Protein AF-A0A485AV17-F1 (afdb_monomer_lite)

Organism: Kluyvera cryocrescens (NCBI:txid580)

Foldseek 3Di:
DEPLLLVLVVVCQVDPFAFQVNVCVVSVDDPVVVVVSLVVLQVQADPQFRWDDDPRTIHGPDHPVSSVVSVVPDDPVNYDDDPVNVVVVVVVVCVVVPD

pLDDT: mean 91.2, std 8.12, range [52.81, 97.5]

Structure (mmCIF, N/CA/C/O backbone):
data_AF-A0A485AV17-F1
#
_entry.id   AF-A0A485AV17-F1
#
loop_
_atom_site.group_PDB
_atom_site.id
_atom_site.type_symbol
_atom_site.label_atom_id
_atom_site.label_alt_id
_atom_site.label_comp_id
_atom_site.label_asym_id
_atom_site.label_entity_id
_atom_site.label_seq_id
_atom_site.pdbx_PDB_ins_code
_atom_site.Cartn_x
_atom_site.Cartn_y
_atom_site.Cartn_z
_atom_site.occupancy
_atom_site.B_iso_or_equiv
_atom_site.auth_seq_id
_atom_site.auth_comp_id
_atom_site.auth_asym_id
_atom_site.auth_atom_id
_atom_site.pdbx_PDB_model_num
ATOM 1 N N . MET A 1 1 ? 5.469 0.303 9.870 1.00 86.00 1 MET A N 1
ATOM 2 C CA . MET A 1 1 ? 4.465 0.675 8.856 1.00 86.00 1 MET A CA 1
ATOM 3 C C . MET A 1 1 ? 3.528 1.734 9.424 1.00 86.00 1 MET A C 1
ATOM 5 O O . MET A 1 1 ? 3.350 1.759 10.634 1.00 86.00 1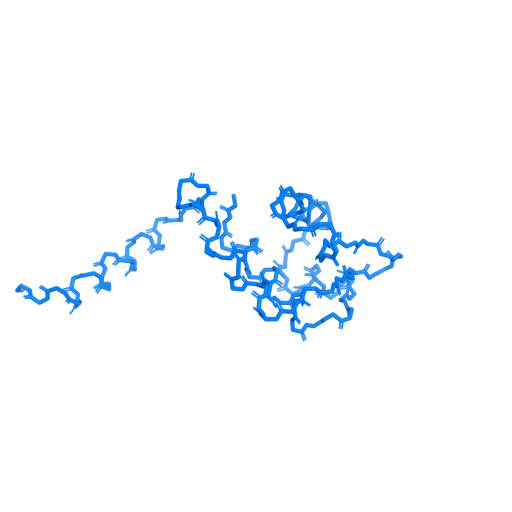 MET A O 1
ATOM 9 N N . ASN A 1 2 ? 2.964 2.616 8.608 1.00 89.00 2 ASN A N 1
ATOM 10 C CA . ASN A 1 2 ? 2.048 3.689 9.008 1.00 89.00 2 ASN A CA 1
ATOM 11 C C . ASN A 1 2 ? 0.944 3.899 7.949 1.00 89.00 2 ASN A C 1
ATOM 13 O O . ASN A 1 2 ? 0.863 3.164 6.961 1.00 89.00 2 ASN A O 1
ATOM 17 N N . HIS A 1 3 ? 0.111 4.925 8.141 1.00 89.62 3 HIS A N 1
ATOM 18 C CA . HIS A 1 3 ? -0.975 5.277 7.221 1.00 89.62 3 HIS A CA 1
ATOM 19 C C . HIS A 1 3 ? -0.512 5.458 5.769 1.00 89.62 3 HIS A C 1
ATOM 21 O O . HIS A 1 3 ? -1.184 5.036 4.823 1.00 89.62 3 HIS A O 1
ATOM 27 N N . PHE A 1 4 ? 0.646 6.093 5.574 1.00 93.69 4 PHE A N 1
ATOM 28 C CA . PHE A 1 4 ? 1.183 6.333 4.243 1.00 93.69 4 PHE A CA 1
ATOM 29 C C . PHE A 1 4 ? 1.487 5.014 3.526 1.00 93.69 4 PHE A C 1
ATOM 31 O O . PHE A 1 4 ? 1.094 4.856 2.377 1.00 93.69 4 PHE A O 1
ATOM 38 N N . ASP A 1 5 ? 2.093 4.041 4.201 1.00 93.88 5 ASP A N 1
ATOM 39 C CA . ASP A 1 5 ? 2.424 2.758 3.575 1.00 93.88 5 ASP A CA 1
ATOM 40 C C . ASP A 1 5 ? 1.158 2.001 3.120 1.00 93.88 5 ASP A C 1
ATOM 42 O O . ASP A 1 5 ? 1.107 1.477 2.006 1.00 93.88 5 ASP A O 1
ATOM 46 N N . LEU A 1 6 ? 0.101 2.005 3.946 1.00 92.81 6 LEU A N 1
ATOM 47 C CA . LEU A 1 6 ? -1.180 1.363 3.617 1.00 92.81 6 LEU A CA 1
ATOM 48 C C . LEU A 1 6 ? -1.917 2.066 2.475 1.00 92.81 6 LEU A C 1
ATOM 50 O O . LEU A 1 6 ? -2.457 1.407 1.583 1.00 92.81 6 LEU A O 1
ATOM 54 N N . SER A 1 7 ? -1.953 3.399 2.505 1.00 94.62 7 SER A N 1
ATOM 55 C CA . SER A 1 7 ? -2.581 4.202 1.450 1.00 94.62 7 SER A CA 1
ATOM 56 C C . SER A 1 7 ? -1.820 4.097 0.129 1.00 94.62 7 SER A C 1
ATOM 58 O O . SER A 1 7 ? -2.447 4.035 -0.927 1.00 94.62 7 SER A O 1
ATOM 60 N N . PHE A 1 8 ? -0.490 4.002 0.177 1.00 96.88 8 PHE A N 1
ATOM 61 C CA . PHE A 1 8 ? 0.353 3.784 -0.991 1.00 96.88 8 PHE A CA 1
ATOM 62 C C . PHE A 1 8 ? 0.093 2.419 -1.633 1.00 96.88 8 PHE A C 1
ATOM 64 O O . PHE A 1 8 ? -0.145 2.352 -2.839 1.00 96.88 8 PHE A O 1
ATOM 71 N N . LEU A 1 9 ? 0.063 1.344 -0.836 1.00 96.00 9 LEU A N 1
ATOM 72 C CA . LEU A 1 9 ? -0.211 -0.003 -1.341 1.00 96.00 9 LEU A CA 1
ATOM 73 C C . LEU A 1 9 ? -1.610 -0.109 -1.962 1.00 96.00 9 LEU A C 1
ATOM 75 O O . LEU A 1 9 ? -1.754 -0.644 -3.059 1.00 96.00 9 LEU A O 1
ATOM 79 N N . LYS A 1 10 ? -2.627 0.455 -1.295 1.00 96.19 10 LYS A N 1
ATOM 80 C CA . LYS A 1 10 ? -3.996 0.513 -1.824 1.00 96.19 10 LYS A CA 1
ATOM 81 C C . LYS A 1 10 ? -4.055 1.269 -3.149 1.00 96.19 10 LYS A C 1
ATOM 83 O O . LYS A 1 10 ? -4.657 0.812 -4.111 1.00 96.19 10 LYS A O 1
ATOM 88 N N . TYR A 1 11 ? -3.395 2.420 -3.220 1.00 96.75 11 TYR A N 1
ATOM 89 C CA . TYR A 1 11 ? -3.394 3.219 -4.437 1.00 96.75 11 TYR A CA 1
ATOM 90 C C . TYR A 1 11 ? -2.723 2.495 -5.607 1.00 96.75 11 TYR A C 1
ATOM 92 O O . TYR A 1 11 ? -3.225 2.562 -6.727 1.00 96.75 11 TYR A O 1
ATOM 100 N N . LEU A 1 12 ? -1.620 1.781 -5.353 1.00 95.81 12 LEU A N 1
ATOM 101 C CA . LEU A 1 12 ? -0.970 0.934 -6.353 1.00 95.81 12 LEU A CA 1
ATOM 102 C C . LEU A 1 12 ? -1.881 -0.201 -6.821 1.00 95.81 12 LEU A C 1
ATOM 104 O O . LEU A 1 12 ? -1.941 -0.449 -8.020 1.00 95.81 12 LEU A O 1
ATOM 108 N N . GLN A 1 13 ? -2.618 -0.841 -5.911 1.00 95.81 13 GLN A N 1
ATOM 109 C CA . GLN A 1 13 ? -3.602 -1.870 -6.259 1.00 95.81 13 GLN A CA 1
ATOM 110 C C . GLN A 1 13 ? -4.663 -1.350 -7.246 1.00 95.81 13 GLN A C 1
ATOM 112 O O . GLN A 1 13 ? -5.083 -2.090 -8.133 1.00 95.81 13 GLN A O 1
ATOM 117 N N . ASP A 1 14 ? -5.077 -0.088 -7.119 1.00 95.25 14 ASP A N 1
ATOM 118 C CA . ASP A 1 14 ? -6.105 0.520 -7.976 1.00 95.25 14 ASP A CA 1
ATOM 119 C C . ASP A 1 14 ? -5.544 1.167 -9.261 1.00 95.25 14 ASP A C 1
ATOM 121 O O . ASP A 1 14 ? -6.274 1.333 -10.236 1.00 95.25 14 ASP A O 1
ATOM 125 N N . ASN A 1 15 ? -4.264 1.563 -9.278 1.00 94.44 15 ASN A N 1
ATOM 126 C CA . ASN A 1 15 ? -3.685 2.432 -10.320 1.00 94.44 15 ASN A CA 1
ATOM 127 C C . ASN A 1 15 ? -2.385 1.873 -10.924 1.00 94.44 15 ASN A C 1
ATOM 129 O O . ASN A 1 15 ? -1.487 2.627 -11.297 1.00 94.44 15 ASN A O 1
ATOM 133 N N . ASN A 1 16 ? -2.256 0.550 -10.992 1.00 90.81 16 ASN A N 1
ATOM 134 C CA . ASN A 1 16 ? -1.103 -0.122 -11.585 1.00 90.81 16 ASN A CA 1
ATOM 135 C C . ASN A 1 16 ? -1.239 -0.249 -13.120 1.00 90.81 16 ASN A C 1
ATOM 137 O O . ASN A 1 16 ? -2.289 -0.696 -13.588 1.00 90.81 16 ASN A O 1
ATOM 141 N N . PRO A 1 17 ? -0.189 0.050 -13.913 1.00 94.50 17 PRO A N 1
ATOM 142 C CA . PRO A 1 17 ? 1.133 0.550 -13.513 1.00 94.50 17 PRO A CA 1
ATOM 143 C C . PRO A 1 17 ? 1.127 2.038 -13.131 1.00 94.50 17 PRO A C 1
ATOM 145 O O . PRO A 1 17 ? 0.474 2.851 -13.782 1.00 94.50 17 PRO A O 1
ATOM 148 N N . LEU A 1 18 ? 1.916 2.409 -12.116 1.00 96.56 18 LEU A N 1
ATOM 149 C CA . LEU A 1 18 ? 1.969 3.778 -11.593 1.00 96.56 18 LEU A CA 1
ATOM 150 C C . LEU A 1 18 ? 3.278 4.485 -11.963 1.00 96.56 18 LEU A C 1
ATOM 152 O O . LEU A 1 18 ? 4.351 4.075 -11.529 1.00 96.56 18 LEU A O 1
ATOM 156 N N . GLY A 1 19 ? 3.200 5.598 -12.694 1.00 97.31 19 GLY A N 1
ATOM 157 C CA . GLY A 1 19 ? 4.368 6.439 -12.982 1.00 97.31 19 GLY A CA 1
ATOM 158 C C . GLY A 1 19 ? 4.979 7.065 -11.719 1.00 97.31 19 GLY A C 1
ATOM 159 O O . GLY A 1 19 ? 4.257 7.574 -10.858 1.00 97.31 19 GLY A O 1
ATOM 160 N N . ILE A 1 20 ? 6.311 7.072 -11.617 1.00 96.56 20 ILE A N 1
ATOM 161 C CA . ILE A 1 20 ? 7.054 7.597 -10.457 1.00 96.56 20 ILE A CA 1
ATOM 162 C C . ILE A 1 20 ? 6.752 9.076 -10.218 1.00 96.56 20 ILE A C 1
ATOM 164 O O . ILE A 1 20 ? 6.499 9.461 -9.079 1.00 96.56 20 ILE A O 1
ATOM 168 N N . GLU A 1 21 ? 6.759 9.901 -11.267 1.00 96.56 21 GLU A N 1
ATOM 169 C CA . GLU A 1 21 ? 6.468 11.336 -11.147 1.00 96.56 21 GLU A CA 1
ATOM 170 C C . GLU A 1 21 ? 5.066 11.573 -10.577 1.00 96.56 21 GLU A C 1
ATOM 172 O O . GLU A 1 21 ? 4.892 12.363 -9.648 1.00 96.56 21 GLU A O 1
ATOM 177 N N . HIS A 1 22 ? 4.084 10.805 -11.058 1.00 97.12 22 HIS A N 1
ATOM 178 C CA . HIS A 1 22 ? 2.717 10.872 -10.558 1.00 97.12 22 HIS A CA 1
ATOM 179 C C . HIS A 1 22 ? 2.624 10.435 -9.090 1.00 97.12 22 HIS A C 1
ATOM 181 O O . HIS A 1 22 ? 1.974 11.106 -8.292 1.00 97.12 22 HIS A O 1
ATOM 187 N N . ALA A 1 23 ? 3.320 9.363 -8.697 1.00 96.25 23 ALA A N 1
ATOM 188 C CA . ALA A 1 23 ? 3.379 8.933 -7.301 1.00 96.25 23 ALA A CA 1
ATOM 189 C C . ALA A 1 23 ? 4.010 10.008 -6.396 1.00 96.25 23 ALA A C 1
ATOM 191 O O . ALA A 1 23 ? 3.461 10.347 -5.347 1.00 96.25 23 ALA A O 1
ATOM 192 N N . VAL A 1 24 ? 5.138 10.589 -6.813 1.00 97.00 24 VAL A N 1
ATOM 193 C CA . VAL A 1 24 ? 5.826 11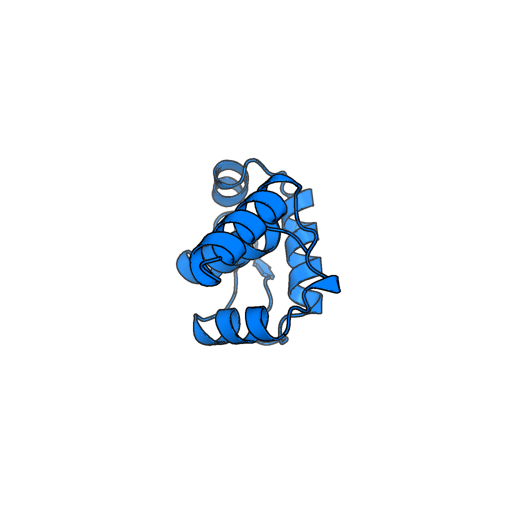.664 -6.078 1.00 97.00 24 VAL A CA 1
ATOM 194 C C . VAL A 1 24 ? 4.895 12.858 -5.872 1.00 97.00 24 VAL A C 1
ATOM 196 O O . VAL A 1 24 ? 4.770 13.347 -4.747 1.00 97.00 24 VAL A O 1
ATOM 199 N N . GLN A 1 25 ? 4.189 13.280 -6.923 1.00 96.81 25 GLN A N 1
ATOM 200 C CA . GLN A 1 25 ? 3.234 14.384 -6.859 1.00 96.81 25 GLN A CA 1
ATOM 201 C C . GLN A 1 25 ? 2.027 14.053 -5.969 1.00 96.81 25 GLN A C 1
ATOM 203 O O . GLN A 1 25 ? 1.658 14.853 -5.112 1.00 96.81 25 GLN A O 1
ATOM 208 N N . ARG A 1 26 ? 1.426 12.867 -6.131 1.00 96.00 26 ARG A N 1
ATOM 209 C CA . ARG A 1 26 ? 0.208 12.446 -5.418 1.00 96.00 26 ARG A CA 1
ATOM 210 C C . ARG A 1 26 ? 0.401 12.355 -3.908 1.00 96.00 26 ARG A C 1
ATOM 212 O O . ARG A 1 26 ? -0.524 12.683 -3.160 1.00 96.00 26 ARG A O 1
ATOM 219 N N . PHE A 1 27 ? 1.561 11.863 -3.479 1.00 95.94 27 PHE A N 1
ATOM 220 C CA . PHE A 1 27 ? 1.866 11.608 -2.071 1.00 95.94 27 PHE A CA 1
ATOM 221 C C . PHE A 1 27 ? 2.734 12.695 -1.426 1.00 95.94 27 PHE A C 1
ATOM 223 O O . PHE A 1 27 ? 2.925 12.672 -0.209 1.00 95.94 27 PHE A O 1
ATOM 230 N N . GLY A 1 28 ? 3.284 13.625 -2.214 1.00 96.56 28 GLY A N 1
ATOM 231 C CA . GLY A 1 28 ? 4.222 14.637 -1.722 1.00 96.56 28 GLY A CA 1
ATOM 232 C C . GLY A 1 28 ? 5.473 14.017 -1.088 1.00 96.56 28 GLY A C 1
ATOM 233 O O . GLY A 1 28 ? 5.999 14.540 -0.105 1.00 96.56 28 GLY A O 1
ATOM 234 N N . LYS A 1 29 ? 5.916 12.854 -1.588 1.00 95.75 29 LYS A N 1
ATOM 235 C CA . LYS A 1 29 ? 7.074 12.103 -1.074 1.00 95.75 29 LYS A CA 1
ATOM 236 C C . LYS A 1 29 ? 8.169 12.026 -2.123 1.00 95.75 29 LYS A C 1
ATOM 238 O O . LYS A 1 29 ? 7.899 11.935 -3.312 1.00 95.75 29 LYS A O 1
ATOM 243 N N . THR A 1 30 ? 9.420 11.992 -1.676 1.00 96.94 30 THR A N 1
ATOM 244 C CA . THR A 1 30 ? 10.568 11.769 -2.561 1.00 96.94 30 THR A CA 1
ATOM 245 C C . THR A 1 30 ? 10.597 10.332 -3.083 1.00 96.94 30 THR A C 1
ATOM 247 O O . THR A 1 30 ? 10.159 9.407 -2.397 1.00 96.94 30 THR A O 1
ATOM 250 N N . LEU A 1 31 ? 11.228 10.110 -4.242 1.00 95.94 31 LEU A N 1
ATOM 251 C CA . LEU A 1 31 ? 11.470 8.759 -4.766 1.00 95.94 31 LEU A CA 1
ATOM 252 C C . LEU A 1 31 ? 12.209 7.859 -3.760 1.00 95.94 31 LEU A C 1
ATOM 254 O O . LEU A 1 31 ? 11.902 6.677 -3.644 1.00 95.94 31 LEU A O 1
ATOM 258 N N . SER A 1 32 ? 13.162 8.405 -2.999 1.00 96.56 32 SER A N 1
ATOM 259 C CA . SER A 1 32 ? 13.863 7.650 -1.951 1.00 96.56 32 SER A CA 1
ATOM 260 C C . SER A 1 32 ? 12.913 7.138 -0.865 1.00 96.56 32 SER A C 1
ATOM 262 O O . SER A 1 32 ? 13.055 6.004 -0.410 1.00 96.56 32 SER A O 1
ATOM 264 N N . THR A 1 33 ? 11.913 7.940 -0.493 1.00 96.44 33 THR A N 1
ATOM 265 C CA . THR A 1 33 ? 10.878 7.541 0.465 1.00 96.44 33 THR A CA 1
ATOM 266 C C . THR A 1 33 ? 9.984 6.454 -0.122 1.00 96.44 33 THR A C 1
ATOM 268 O O . THR A 1 33 ? 9.759 5.451 0.548 1.00 96.44 33 THR A O 1
ATOM 271 N N . LEU A 1 34 ? 9.546 6.602 -1.381 1.00 97.06 34 LEU A N 1
ATOM 272 C CA . LEU A 1 34 ? 8.742 5.584 -2.069 1.00 97.06 34 LEU A CA 1
ATOM 273 C C . LEU A 1 34 ? 9.475 4.237 -2.132 1.00 97.06 34 LEU A C 1
ATOM 275 O O . LEU A 1 34 ? 8.910 3.214 -1.762 1.00 97.06 34 LEU A O 1
ATOM 279 N N . LYS A 1 35 ? 10.759 4.237 -2.513 1.00 96.56 35 LYS A N 1
ATOM 280 C CA . LYS A 1 35 ? 11.599 3.027 -2.555 1.00 96.56 35 LYS A CA 1
ATOM 281 C C . LYS A 1 35 ? 11.745 2.360 -1.191 1.00 96.56 35 LYS A C 1
ATOM 283 O O . LYS A 1 35 ? 11.687 1.135 -1.103 1.00 96.56 35 LYS A O 1
ATOM 288 N N . ARG A 1 36 ? 11.939 3.149 -0.128 1.00 96.50 36 ARG A N 1
ATOM 289 C CA . ARG A 1 36 ? 12.002 2.622 1.241 1.00 96.50 36 ARG A CA 1
ATOM 290 C C . ARG A 1 36 ? 10.678 1.966 1.631 1.00 96.50 36 ARG A C 1
ATOM 292 O O . ARG A 1 36 ? 10.698 0.829 2.083 1.00 96.50 36 ARG A O 1
ATOM 299 N N . THR A 1 37 ? 9.553 2.631 1.380 1.00 96.44 37 THR A N 1
ATOM 300 C CA . THR A 1 37 ? 8.221 2.069 1.637 1.00 96.44 37 THR A CA 1
ATOM 301 C C . THR A 1 37 ? 7.974 0.801 0.819 1.00 96.44 37 THR A C 1
ATOM 303 O O . THR A 1 37 ? 7.521 -0.190 1.376 1.00 96.44 37 THR A O 1
ATOM 306 N N . MET A 1 38 ? 8.345 0.761 -0.467 1.00 97.06 38 MET A N 1
ATOM 307 C CA . MET A 1 38 ? 8.249 -0.464 -1.275 1.00 97.06 38 MET A CA 1
ATOM 308 C C . MET A 1 38 ? 9.040 -1.620 -0.660 1.00 97.06 38 MET A C 1
ATOM 310 O O . MET A 1 38 ? 8.542 -2.740 -0.608 1.00 97.06 38 MET A O 1
ATOM 314 N N . LYS A 1 39 ? 10.258 -1.355 -0.171 1.00 96.25 39 LYS A N 1
ATOM 315 C CA . LYS A 1 39 ? 11.076 -2.365 0.507 1.00 96.25 39 LYS A CA 1
ATOM 316 C C . LYS A 1 39 ? 10.384 -2.887 1.770 1.00 96.25 39 LYS A C 1
ATOM 318 O O . LYS A 1 39 ? 10.264 -4.096 1.918 1.00 96.25 39 LYS A O 1
ATOM 323 N N . GLU A 1 40 ? 9.910 -1.993 2.636 1.00 93.81 40 GLU A N 1
ATOM 324 C CA . GLU A 1 40 ? 9.211 -2.361 3.878 1.00 93.81 40 GLU A CA 1
ATOM 325 C C . GLU A 1 40 ? 7.931 -3.170 3.601 1.00 93.81 40 GLU A C 1
ATOM 327 O O . GLU A 1 40 ? 7.649 -4.146 4.292 1.00 93.81 40 GLU A O 1
ATOM 332 N N . LEU A 1 41 ? 7.175 -2.815 2.557 1.00 94.88 41 LEU A N 1
ATOM 333 C CA . LEU A 1 41 ? 5.992 -3.567 2.126 1.00 94.88 41 LEU A CA 1
ATOM 334 C C . LEU A 1 41 ? 6.367 -4.950 1.570 1.00 94.88 41 LEU A C 1
ATOM 336 O O . LEU A 1 41 ? 5.733 -5.948 1.915 1.00 94.88 41 LEU A O 1
ATOM 340 N N . ASN A 1 42 ? 7.421 -5.038 0.755 1.00 96.00 42 ASN A N 1
ATOM 341 C CA . ASN A 1 42 ? 7.879 -6.295 0.156 1.00 96.00 42 ASN A CA 1
ATOM 342 C C . ASN A 1 42 ? 8.406 -7.311 1.181 1.00 96.00 42 ASN A C 1
ATOM 344 O O . ASN A 1 42 ? 8.363 -8.507 0.903 1.00 96.00 42 ASN A O 1
ATOM 348 N N . GLU A 1 43 ? 8.856 -6.872 2.361 1.00 92.75 43 GLU A N 1
ATOM 349 C CA . GLU A 1 43 ? 9.217 -7.765 3.477 1.00 92.75 43 GLU A CA 1
ATOM 350 C C . GLU A 1 43 ? 8.009 -8.540 4.033 1.00 92.75 43 GLU A C 1
ATOM 352 O O . GLU A 1 43 ? 8.177 -9.564 4.697 1.00 92.75 43 GLU A O 1
ATOM 357 N N . LEU A 1 44 ? 6.792 -8.062 3.767 1.00 91.25 44 LEU A N 1
ATOM 358 C CA . LEU A 1 44 ? 5.540 -8.649 4.247 1.00 91.25 44 LEU A CA 1
ATOM 359 C C . LEU A 1 44 ? 4.711 -9.274 3.116 1.00 91.25 44 LEU A C 1
ATOM 361 O O . LEU A 1 44 ? 3.909 -10.177 3.366 1.00 91.25 44 LEU A O 1
ATOM 365 N N . LEU A 1 45 ? 4.881 -8.792 1.884 1.00 93.81 45 LEU A N 1
ATOM 366 C CA . LEU A 1 45 ? 4.157 -9.281 0.716 1.00 93.81 45 LEU A CA 1
ATOM 367 C C . LEU A 1 45 ? 4.730 -10.613 0.197 1.00 93.81 45 LEU A C 1
ATOM 369 O O . LEU A 1 45 ? 5.950 -10.783 0.119 1.00 93.81 45 LEU A O 1
ATOM 373 N N . PRO A 1 46 ? 3.865 -11.545 -0.244 1.00 93.81 46 PRO A N 1
ATOM 374 C CA . PRO A 1 46 ? 4.286 -12.710 -1.013 1.00 93.81 46 PRO A CA 1
ATOM 375 C C . PRO A 1 46 ? 5.041 -12.317 -2.290 1.00 93.81 46 PRO A C 1
ATOM 377 O O . PRO A 1 46 ? 4.687 -11.346 -2.959 1.00 93.81 46 PRO A O 1
ATOM 380 N N . ALA A 1 47 ? 6.042 -13.114 -2.674 1.00 93.94 47 ALA A N 1
ATOM 381 C CA . ALA A 1 47 ? 6.927 -12.822 -3.807 1.00 93.94 47 ALA A CA 1
ATOM 382 C C . ALA A 1 47 ? 6.191 -12.567 -5.139 1.00 93.94 47 ALA A C 1
ATOM 384 O O . ALA A 1 47 ? 6.648 -11.777 -5.956 1.00 93.94 47 ALA A O 1
ATOM 385 N N . ASN A 1 48 ? 5.041 -13.206 -5.363 1.00 94.31 48 ASN A N 1
ATOM 386 C CA . ASN A 1 48 ? 4.260 -13.084 -6.598 1.00 94.31 48 ASN A CA 1
ATOM 387 C C . ASN A 1 48 ? 3.495 -11.755 -6.741 1.00 94.31 48 ASN A C 1
ATOM 389 O O . ASN A 1 48 ? 3.029 -11.463 -7.843 1.00 94.31 48 ASN A O 1
ATOM 393 N N . VAL A 1 49 ? 3.356 -10.975 -5.663 1.00 96.00 49 VAL A N 1
ATOM 394 C CA . VAL A 1 49 ? 2.634 -9.686 -5.641 1.00 96.00 49 VAL A CA 1
ATOM 395 C C . VAL A 1 49 ? 3.506 -8.523 -5.165 1.00 96.00 49 VAL A C 1
ATOM 397 O O . VAL A 1 49 ? 3.001 -7.426 -4.922 1.00 96.00 49 VAL A O 1
ATOM 400 N N . GLN A 1 50 ? 4.816 -8.742 -5.041 1.00 97.12 50 GLN A N 1
ATOM 401 C CA . GLN A 1 50 ? 5.752 -7.697 -4.650 1.00 97.12 50 GLN A CA 1
ATOM 402 C C . GLN A 1 50 ? 5.708 -6.496 -5.604 1.00 97.12 50 GLN A C 1
ATOM 404 O O . GLN A 1 50 ? 5.317 -6.576 -6.771 1.00 97.12 50 GLN A O 1
ATOM 409 N N . LEU A 1 51 ? 6.079 -5.350 -5.048 1.00 97.50 51 LEU A N 1
ATOM 410 C CA . LEU A 1 51 ? 6.195 -4.084 -5.747 1.00 97.50 51 LEU A CA 1
ATOM 411 C C . LEU A 1 51 ? 7.561 -4.022 -6.434 1.00 97.50 51 LEU A C 1
ATOM 413 O O . LEU A 1 51 ? 8.596 -4.176 -5.777 1.00 97.50 51 LEU A O 1
ATOM 417 N N . HIS A 1 52 ? 7.574 -3.731 -7.727 1.00 96.69 52 HIS A N 1
ATOM 418 C CA . HIS A 1 52 ? 8.787 -3.589 -8.525 1.00 96.69 52 HIS A CA 1
ATOM 419 C C . HIS A 1 52 ? 8.863 -2.191 -9.129 1.00 96.69 52 HIS A C 1
ATOM 421 O O . HIS A 1 52 ? 7.851 -1.521 -9.312 1.00 96.69 52 HIS A O 1
ATOM 427 N N . GLN A 1 53 ? 10.081 -1.725 -9.396 1.00 94.88 53 GLN A N 1
ATOM 428 C CA . GLN A 1 53 ? 10.291 -0.529 -10.199 1.00 94.88 53 GLN A CA 1
ATOM 429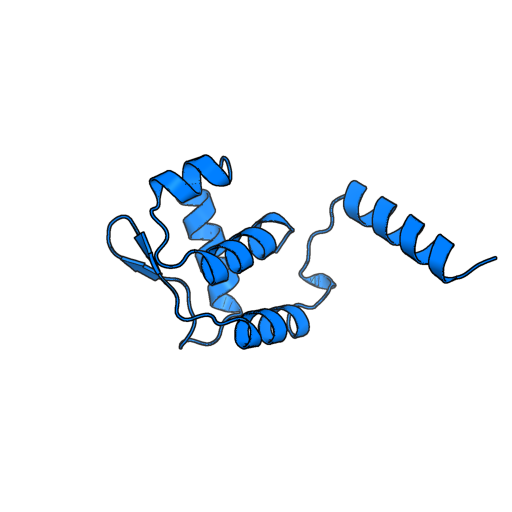 C C . GLN A 1 53 ? 10.865 -0.958 -11.545 1.00 94.88 53 GLN A C 1
ATOM 431 O O . GLN A 1 53 ? 12.010 -1.403 -11.606 1.00 94.88 53 GLN A O 1
ATOM 436 N N . ASP A 1 54 ? 10.096 -0.729 -12.602 1.00 91.94 54 ASP A N 1
ATOM 437 C CA . ASP A 1 54 ? 10.504 -0.944 -13.984 1.00 91.94 54 ASP A CA 1
ATOM 438 C C . ASP A 1 54 ? 10.605 0.423 -14.671 1.00 91.94 54 ASP A C 1
ATOM 440 O O . ASP A 1 54 ? 9.604 1.095 -14.929 1.00 91.94 54 ASP A O 1
ATOM 444 N N . ASN A 1 55 ? 11.833 0.871 -14.949 1.00 90.94 55 ASN A N 1
ATOM 445 C CA . ASN A 1 55 ? 12.119 2.204 -15.490 1.00 90.94 55 ASN A CA 1
ATOM 446 C C . ASN A 1 55 ? 11.495 3.337 -14.640 1.00 90.94 55 ASN A C 1
ATOM 448 O O . ASN A 1 55 ? 11.886 3.560 -13.491 1.00 90.94 55 ASN A O 1
ATOM 452 N N . GLN A 1 56 ? 10.548 4.064 -15.239 1.00 94.69 56 GLN A N 1
ATOM 453 C CA . GLN A 1 56 ? 9.825 5.215 -14.695 1.00 94.69 56 GLN A CA 1
ATOM 454 C C . GLN A 1 56 ? 8.498 4.813 -14.026 1.00 94.69 56 GLN A C 1
ATOM 456 O O . GLN A 1 56 ? 7.726 5.688 -13.638 1.00 94.69 56 GLN A O 1
ATOM 461 N N . CYS A 1 57 ? 8.219 3.514 -13.884 1.00 96.56 57 CYS A N 1
ATOM 462 C CA . CYS A 1 57 ? 6.965 3.004 -13.340 1.00 96.56 57 CYS A CA 1
ATOM 463 C C . CYS A 1 57 ? 7.196 2.078 -12.145 1.00 96.56 57 CYS A C 1
ATOM 465 O O . CYS A 1 57 ? 8.193 1.364 -12.057 1.00 96.56 57 CYS A O 1
ATOM 467 N N . ILE A 1 58 ? 6.228 2.082 -11.239 1.00 97.25 58 ILE A N 1
ATOM 468 C CA . ILE A 1 58 ? 6.073 1.121 -10.158 1.00 97.25 58 ILE A CA 1
ATOM 469 C C . ILE A 1 58 ? 4.999 0.130 -10.599 1.00 97.25 58 ILE A C 1
ATOM 471 O O . ILE A 1 58 ? 3.905 0.534 -11.004 1.00 97.25 58 ILE A O 1
ATOM 475 N N . THR A 1 59 ? 5.330 -1.154 -10.542 1.00 96.88 59 THR A N 1
ATOM 476 C CA . THR A 1 59 ? 4.490 -2.254 -11.008 1.00 96.88 59 THR A CA 1
ATOM 477 C C . THR A 1 59 ? 4.2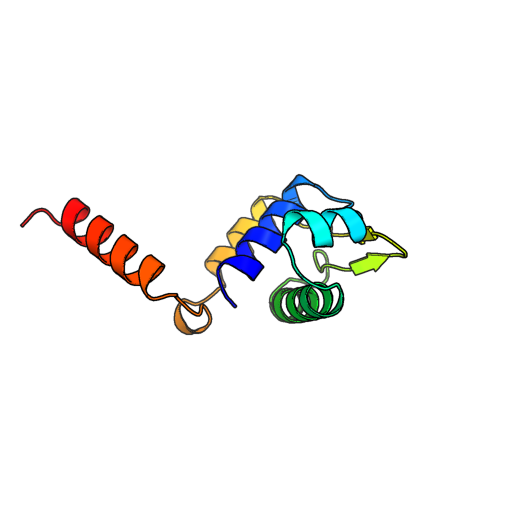20 -3.243 -9.881 1.00 96.88 59 THR A C 1
ATOM 479 O O . THR A 1 59 ? 5.029 -3.432 -8.971 1.00 96.88 59 THR A O 1
ATOM 482 N N . THR A 1 60 ? 3.052 -3.872 -9.912 1.00 96.31 60 THR A N 1
ATOM 483 C CA . THR A 1 60 ? 2.678 -4.948 -8.989 1.00 96.31 60 THR A CA 1
ATOM 484 C C . THR A 1 60 ? 1.572 -5.809 -9.594 1.00 96.31 60 THR A C 1
ATOM 486 O O . THR A 1 60 ? 0.934 -5.431 -10.576 1.00 96.31 60 THR A O 1
ATOM 489 N N . ARG A 1 61 ? 1.359 -6.994 -9.027 1.00 95.50 61 ARG A N 1
ATOM 490 C CA . ARG A 1 61 ? 0.218 -7.868 -9.333 1.00 95.50 61 ARG A CA 1
ATOM 491 C C . ARG A 1 61 ? -0.782 -7.948 -8.185 1.00 95.50 61 ARG A C 1
ATOM 493 O O . ARG A 1 61 ? -1.666 -8.793 -8.237 1.00 95.50 61 ARG A O 1
ATOM 500 N N . ILE A 1 62 ? -0.617 -7.118 -7.154 1.00 95.12 62 ILE A N 1
ATOM 501 C CA . ILE A 1 62 ? -1.489 -7.138 -5.986 1.00 95.12 62 ILE A CA 1
ATOM 502 C C . ILE A 1 62 ? -2.941 -6.881 -6.406 1.00 95.12 62 ILE A 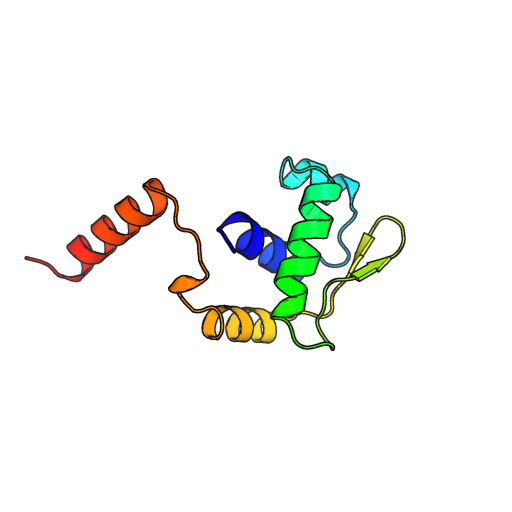C 1
ATOM 504 O O . ILE A 1 62 ? -3.261 -5.862 -7.021 1.00 95.12 62 ILE A O 1
ATOM 508 N N . GLY A 1 63 ? -3.814 -7.836 -6.106 1.00 95.12 63 GLY A N 1
ATOM 509 C CA . GLY A 1 63 ? -5.253 -7.688 -6.244 1.00 95.12 63 GLY A CA 1
ATOM 510 C C . GLY A 1 63 ? -5.899 -7.229 -4.941 1.00 95.12 63 GLY A C 1
ATOM 511 O O . GLY A 1 63 ? -5.259 -7.103 -3.895 1.00 95.12 63 GLY A O 1
ATOM 512 N N . TYR A 1 64 ? -7.214 -7.028 -4.986 1.00 93.56 64 TYR A N 1
ATOM 513 C CA . TYR A 1 64 ? -7.983 -6.670 -3.796 1.00 93.56 64 TYR A CA 1
ATOM 514 C C . TYR A 1 64 ? -7.893 -7.740 -2.694 1.00 93.56 64 TYR A C 1
ATOM 516 O O . TYR A 1 64 ? -7.701 -7.406 -1.528 1.00 93.56 64 TYR A O 1
ATOM 524 N N . SER A 1 65 ? -7.972 -9.028 -3.052 1.00 93.38 65 SER A N 1
ATOM 525 C CA . SER A 1 65 ? -7.837 -10.132 -2.090 1.00 93.38 65 SER A CA 1
ATOM 526 C C . SER A 1 65 ? -6.476 -10.126 -1.397 1.00 93.38 65 SER A C 1
ATOM 528 O O . SER A 1 65 ? -6.413 -10.242 -0.179 1.00 93.38 65 SER A O 1
ATOM 530 N N . ASP A 1 66 ? -5.398 -9.902 -2.151 1.00 94.38 66 ASP A N 1
ATOM 531 C CA . ASP A 1 66 ? -4.042 -9.839 -1.601 1.00 94.38 66 ASP A CA 1
ATOM 532 C C . ASP A 1 66 ? -3.874 -8.652 -0.644 1.00 94.38 66 ASP A C 1
ATOM 534 O O . ASP A 1 66 ? -3.199 -8.764 0.378 1.00 94.38 66 ASP A O 1
ATOM 538 N N . TYR A 1 67 ? -4.508 -7.514 -0.949 1.00 94.00 67 TYR A N 1
ATOM 539 C CA . TYR A 1 67 ? -4.520 -6.350 -0.066 1.00 94.00 67 TYR A CA 1
ATOM 540 C C . TYR A 1 67 ? -5.252 -6.638 1.253 1.00 94.00 67 TYR A C 1
ATOM 542 O O . TYR A 1 67 ? -4.762 -6.268 2.321 1.00 94.00 67 TYR A O 1
ATOM 550 N N . ILE A 1 68 ? -6.392 -7.334 1.208 1.00 92.75 68 ILE A N 1
ATOM 551 C CA . ILE A 1 68 ? -7.117 -7.749 2.418 1.00 92.75 68 ILE A CA 1
ATOM 552 C C . ILE A 1 68 ? -6.288 -8.742 3.240 1.00 92.75 68 ILE A C 1
ATOM 554 O O . ILE A 1 68 ? -6.130 -8.546 4.447 1.00 92.75 68 ILE A O 1
ATOM 558 N N . ASP A 1 69 ? -5.698 -9.748 2.597 1.00 92.12 69 ASP A N 1
ATOM 559 C CA . ASP A 1 69 ? -4.825 -10.723 3.259 1.00 92.12 69 ASP A CA 1
ATOM 560 C C . ASP A 1 69 ? -3.611 -10.044 3.903 1.00 92.12 69 ASP A C 1
ATOM 562 O O . ASP A 1 69 ? -3.201 -10.389 5.015 1.00 92.12 69 ASP A O 1
ATOM 566 N N . PHE A 1 70 ? -3.043 -9.047 3.226 1.00 91.94 70 PHE A N 1
ATOM 567 C CA . PHE A 1 70 ? -1.976 -8.219 3.766 1.00 91.94 70 PHE A CA 1
ATOM 568 C C . PHE A 1 70 ? -2.430 -7.485 5.033 1.00 91.94 70 PHE A C 1
ATOM 570 O O . PHE A 1 70 ? -1.762 -7.590 6.063 1.00 91.94 70 PHE A O 1
ATOM 577 N N . LEU A 1 71 ? -3.580 -6.802 5.000 1.00 89.88 71 LEU A N 1
ATOM 578 C CA . LEU A 1 71 ? -4.115 -6.084 6.163 1.00 89.88 71 LEU A CA 1
ATOM 579 C C . LEU A 1 71 ? -4.362 -7.009 7.360 1.00 89.88 71 LEU A C 1
ATOM 581 O O . LEU A 1 71 ? -4.059 -6.631 8.489 1.00 89.88 71 LEU A O 1
ATOM 585 N N . GLN A 1 72 ? -4.853 -8.227 7.129 1.00 87.50 72 GLN A N 1
ATOM 586 C CA . GLN A 1 72 ? -5.092 -9.204 8.198 1.00 87.50 72 GLN A CA 1
ATOM 587 C C . GLN A 1 72 ? -3.798 -9.712 8.853 1.00 87.50 72 GLN A C 1
ATOM 589 O O . GLN A 1 72 ? -3.800 -10.078 10.029 1.00 87.50 72 GLN A O 1
ATOM 594 N N . ARG A 1 73 ? -2.683 -9.742 8.114 1.00 83.94 73 ARG A N 1
ATOM 595 C CA . ARG A 1 73 ? -1.371 -10.187 8.623 1.00 83.94 73 ARG A CA 1
ATOM 596 C C . ARG A 1 73 ? -0.610 -9.090 9.354 1.00 83.94 73 ARG A C 1
ATOM 598 O O . ARG A 1 73 ? 0.285 -9.384 10.152 1.00 83.94 73 ARG A O 1
ATOM 605 N N . VAL A 1 74 ? -0.925 -7.831 9.074 1.00 81.94 74 VAL A N 1
ATOM 606 C CA . VAL A 1 74 ? -0.287 -6.688 9.722 1.00 81.94 74 VAL A CA 1
ATOM 607 C C . VAL A 1 74 ? -0.766 -6.620 11.166 1.00 81.94 74 VAL A C 1
ATOM 609 O O . VAL A 1 74 ? -1.865 -6.170 11.472 1.00 81.94 74 VAL A O 1
ATOM 612 N N . GLN A 1 75 ? 0.090 -7.064 12.081 1.00 71.56 75 GLN A N 1
ATOM 613 C CA . GLN A 1 75 ? -0.168 -6.920 13.507 1.00 71.56 75 GLN A CA 1
ATOM 614 C C . GLN A 1 75 ? -0.148 -5.441 13.916 1.00 71.56 75 GLN A C 1
ATOM 616 O O . GLN A 1 75 ? 0.709 -4.672 13.475 1.00 71.56 75 GLN A O 1
ATOM 621 N N . PHE A 1 76 ? -1.051 -5.063 14.826 1.00 65.25 76 PHE A N 1
ATOM 622 C CA . PHE A 1 76 ? -1.180 -3.692 15.335 1.00 65.25 76 PHE A CA 1
ATOM 623 C C . PHE A 1 76 ? 0.133 -3.146 15.924 1.00 65.25 76 PHE A C 1
ATOM 625 O O . PHE A 1 76 ? 0.455 -1.978 15.754 1.00 65.25 76 PHE A O 1
ATOM 632 N N . ASN A 1 77 ? 0.954 -4.005 16.537 1.00 69.00 77 ASN A N 1
ATOM 633 C CA . ASN A 1 77 ? 2.268 -3.636 17.081 1.00 69.00 77 ASN A CA 1
ATOM 634 C C . ASN A 1 77 ? 3.301 -3.196 16.017 1.00 69.00 77 ASN A C 1
ATOM 636 O O . ASN A 1 77 ? 4.321 -2.609 16.373 1.00 69.00 77 ASN A O 1
ATOM 640 N N . ARG A 1 78 ? 3.064 -3.469 14.726 1.00 73.50 78 ARG A N 1
ATOM 641 C CA . ARG A 1 78 ? 3.902 -3.023 13.597 1.00 73.50 78 ARG A CA 1
ATOM 642 C C . ARG A 1 78 ? 3.364 -1.762 12.918 1.00 73.50 78 ARG A C 1
ATOM 644 O O . ARG A 1 78 ? 4.061 -1.183 12.071 1.00 73.50 78 ARG A O 1
ATOM 651 N N . TYR A 1 79 ? 2.148 -1.346 13.275 1.00 81.88 79 TYR A N 1
ATOM 652 C CA . TYR A 1 79 ? 1.529 -0.122 12.793 1.00 81.88 79 TYR A CA 1
ATOM 653 C C . TYR A 1 79 ? 1.811 1.035 13.759 1.00 81.88 79 TYR A C 1
ATOM 655 O O . TYR A 1 79 ? 1.466 1.000 14.937 1.00 81.88 79 TYR A O 1
ATOM 663 N N . LEU A 1 80 ? 2.463 2.077 13.253 1.00 82.94 80 LEU A N 1
ATOM 664 C CA . LEU A 1 80 ? 2.795 3.282 14.001 1.00 82.94 80 LEU A CA 1
ATOM 665 C C . LEU A 1 80 ? 1.632 4.270 13.897 1.00 82.94 80 LEU A C 1
ATOM 667 O O . LEU A 1 80 ? 1.549 5.032 12.935 1.00 82.94 80 LEU A O 1
ATOM 671 N N . THR A 1 81 ? 0.753 4.253 14.897 1.00 82.88 81 THR A N 1
ATOM 672 C CA . THR A 1 81 ? -0.382 5.181 14.992 1.00 82.88 81 THR A CA 1
ATOM 673 C C . THR A 1 81 ? 0.073 6.604 15.314 1.00 82.88 81 THR A C 1
ATOM 675 O O . THR A 1 81 ? 0.900 6.809 16.214 1.00 82.88 81 THR A O 1
ATOM 678 N N . THR A 1 82 ? -0.543 7.594 14.683 1.00 86.06 82 THR A N 1
ATOM 679 C CA . THR A 1 82 ? -0.456 9.002 15.082 1.00 86.06 82 THR A CA 1
ATOM 680 C C . THR A 1 82 ? -1.344 9.297 16.296 1.00 86.06 82 THR A C 1
ATOM 682 O O . THR A 1 82 ? -2.194 8.497 16.687 1.00 86.06 82 THR A O 1
ATOM 685 N N . ALA A 1 83 ? -1.152 10.460 16.928 1.00 86.81 83 ALA A N 1
ATOM 686 C CA . ALA A 1 83 ? -2.029 10.892 18.017 1.00 86.81 83 ALA A CA 1
ATOM 687 C C . ALA A 1 83 ? -3.482 11.078 17.549 1.00 86.81 83 ALA A C 1
ATOM 689 O O . ALA A 1 83 ? -4.398 10.707 18.273 1.00 86.81 83 ALA A O 1
ATOM 690 N N . GLU A 1 84 ? -3.674 11.596 16.337 1.00 88.44 84 GLU A N 1
ATOM 691 C CA . GLU A 1 84 ? -4.988 11.832 15.740 1.00 88.44 84 GLU A CA 1
ATOM 692 C C . GLU A 1 84 ? -5.738 10.521 15.478 1.00 88.44 84 GLU A C 1
ATOM 694 O O . GLU A 1 84 ? -6.882 10.379 15.901 1.00 88.44 84 GLU A O 1
ATOM 699 N N . GLU A 1 85 ? -5.061 9.520 14.904 1.00 86.56 85 GLU A N 1
ATOM 700 C CA . GLU A 1 85 ? -5.641 8.184 14.696 1.00 86.56 85 GLU A CA 1
ATOM 701 C C . GLU A 1 85 ? -6.090 7.549 16.019 1.00 86.56 85 GLU A C 1
ATOM 703 O O . GLU A 1 85 ? -7.174 6.975 16.094 1.00 86.56 85 GLU A O 1
ATOM 708 N N . ARG A 1 86 ? -5.294 7.693 17.088 1.00 88.75 86 ARG A N 1
ATOM 709 C CA . ARG A 1 86 ? -5.662 7.180 18.420 1.00 88.75 86 ARG A CA 1
ATOM 710 C C . ARG A 1 8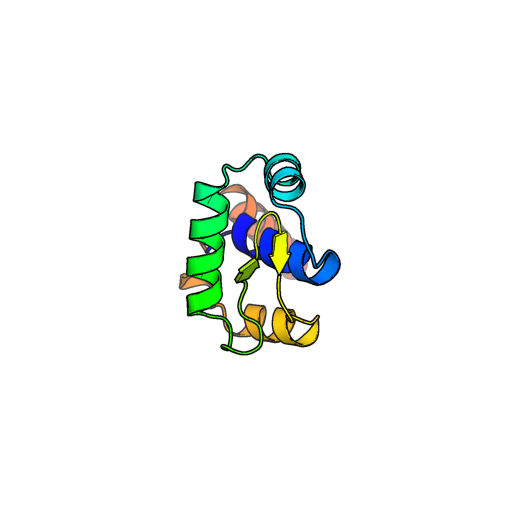6 ? -6.877 7.892 19.007 1.00 88.75 86 ARG A C 1
ATOM 712 O O . ARG A 1 86 ? -7.709 7.249 19.636 1.00 88.75 86 ARG A O 1
ATOM 719 N N . VAL A 1 87 ? -6.974 9.209 18.828 1.00 90.31 87 VAL A N 1
ATOM 720 C CA . VAL A 1 87 ? -8.133 9.986 19.290 1.00 90.31 87 VAL A CA 1
ATOM 721 C C . VAL A 1 87 ? -9.389 9.560 18.532 1.00 90.31 87 VAL A C 1
ATOM 723 O O . VAL A 1 87 ? -10.420 9.327 19.156 1.00 90.31 87 VAL A O 1
ATOM 726 N N . GLN A 1 88 ? -9.302 9.398 17.211 1.00 89.31 88 GLN A N 1
ATOM 727 C CA . GLN A 1 88 ? -10.425 8.945 16.393 1.00 89.31 88 GLN A CA 1
ATOM 728 C C . GLN A 1 88 ? -10.899 7.541 16.792 1.00 89.31 88 GLN A C 1
ATOM 730 O O . GLN A 1 88 ? -12.102 7.328 16.936 1.00 89.31 88 GLN A O 1
ATOM 735 N N . ASP A 1 89 ? -9.974 6.605 17.010 1.00 87.12 89 ASP A N 1
ATOM 736 C CA . ASP A 1 89 ? -10.301 5.248 17.458 1.00 87.12 89 ASP A CA 1
ATOM 737 C C . ASP A 1 89 ? -11.008 5.252 18.822 1.00 87.12 89 ASP A C 1
ATOM 739 O O . ASP A 1 89 ? -12.034 4.596 18.991 1.00 87.12 89 ASP A O 1
ATOM 743 N N . LEU A 1 90 ? -10.541 6.078 19.767 1.00 87.00 90 LEU A N 1
ATOM 744 C CA . LEU A 1 90 ? -11.210 6.271 21.056 1.00 87.00 90 LEU A CA 1
ATOM 745 C C . LEU A 1 90 ? -12.636 6.808 20.891 1.00 87.00 90 LEU A C 1
ATOM 747 O O . LEU A 1 90 ? -13.544 6.298 21.543 1.00 87.00 90 LEU A O 1
ATOM 751 N N . PHE A 1 91 ? -12.855 7.794 20.017 1.00 88.50 91 PHE A N 1
ATOM 752 C CA . PHE A 1 91 ? -14.202 8.303 19.734 1.00 88.50 91 PHE A CA 1
ATOM 753 C C . PHE A 1 91 ? -15.114 7.215 19.164 1.00 88.50 91 PHE A C 1
ATOM 755 O O . PHE A 1 91 ? -16.229 7.041 19.649 1.00 88.50 91 PHE A O 1
ATOM 762 N N . VAL A 1 92 ? -14.636 6.451 18.179 1.00 88.75 92 VAL A N 1
ATOM 763 C CA . VAL A 1 92 ? -15.396 5.335 17.599 1.00 88.75 92 VAL A CA 1
ATOM 764 C C . VAL A 1 92 ? -15.708 4.286 18.666 1.00 88.75 92 VAL A C 1
ATOM 766 O O . VAL A 1 92 ? -16.853 3.852 18.778 1.00 88.75 92 VAL A O 1
ATOM 769 N N . ALA A 1 93 ? -14.731 3.914 19.494 1.00 89.44 93 ALA A N 1
ATOM 770 C CA . ALA A 1 93 ? -14.920 2.958 20.578 1.00 89.44 93 ALA A CA 1
ATOM 771 C C . ALA A 1 93 ? -15.931 3.447 21.626 1.00 89.44 93 ALA A C 1
ATOM 773 O O . ALA A 1 93 ? -16.717 2.638 22.112 1.00 89.44 93 ALA A O 1
ATOM 774 N N . LEU A 1 94 ? -15.936 4.743 21.955 1.00 88.62 94 LEU A N 1
ATOM 775 C CA . LEU A 1 94 ? -16.915 5.349 22.863 1.00 88.62 94 LEU A CA 1
ATOM 776 C C . LEU A 1 94 ? -18.328 5.311 22.267 1.00 88.62 94 LEU A C 1
ATOM 778 O O . LEU A 1 94 ? -19.249 4.873 22.946 1.00 88.62 94 LEU A O 1
ATOM 782 N N . CYS A 1 95 ? -18.493 5.684 20.994 1.00 88.25 95 CYS A N 1
ATOM 783 C CA . CYS A 1 95 ? -19.790 5.638 20.312 1.00 88.25 95 CYS A CA 1
ATOM 784 C C . CYS A 1 95 ? -20.329 4.212 20.133 1.00 88.25 95 CYS A C 1
ATOM 786 O O . CYS A 1 95 ? -21.534 4.002 20.164 1.00 88.25 95 CYS A O 1
ATOM 788 N N . LEU A 1 96 ? -19.456 3.224 19.921 1.00 88.94 96 LEU A N 1
ATOM 789 C CA . LEU A 1 96 ? -19.863 1.824 19.758 1.00 88.94 96 LEU A CA 1
ATOM 790 C C . LEU A 1 96 ? -20.161 1.118 21.087 1.00 88.94 96 LEU A C 1
ATOM 792 O O . LEU A 1 96 ? -20.752 0.039 21.073 1.00 88.94 96 LEU A O 1
ATOM 796 N N . ARG A 1 97 ? -19.703 1.669 22.218 1.00 81.81 97 ARG A N 1
ATOM 797 C CA . ARG A 1 97 ? -19.828 1.045 23.543 1.00 81.81 97 ARG A CA 1
ATOM 798 C C . ARG A 1 97 ? -20.873 1.691 24.452 1.00 81.81 97 ARG A C 1
ATOM 800 O O . ARG A 1 97 ? -20.913 1.244 25.590 1.00 81.81 97 ARG A O 1
ATOM 807 N N . ASP A 1 98 ? -21.656 2.666 23.963 1.00 55.94 98 ASP A N 1
ATOM 808 C CA . ASP A 1 98 ? -22.763 3.364 24.659 1.00 55.94 98 ASP A CA 1
ATOM 809 C C . ASP A 1 98 ? -22.742 3.163 26.189 1.00 55.94 98 ASP A C 1
ATOM 811 O O . ASP A 1 98 ? -23.352 2.229 26.719 1.00 55.94 98 ASP A O 1
ATOM 815 N N . VAL A 1 99 ? -21.997 4.022 26.895 1.00 52.81 99 VAL A N 1
ATOM 816 C CA . VAL A 1 99 ? -22.135 4.205 28.351 1.00 52.81 99 VAL A CA 1
ATOM 817 C C . VAL A 1 99 ? -22.921 5.479 28.597 1.00 52.81 99 VAL A C 1
ATOM 819 O O . VAL A 1 99 ? -22.509 6.517 28.032 1.00 52.81 99 VAL A O 1
#

Sequence (99 aa):
MNHFDLSFLKYLQDNNPLGIEHAVQRFGKTLSTLKRTMKELNELLPANVQLHQDNQCITTRIGYSDYIDFLQRVQFNRYLTTAEERVQDLFVALCLRDV

Secondary structure (DSSP, 8-state):
--HHHHHHHHHHHHS-SEEHHHHHHHHT--HHHHHHHHHHHHTTS-GGG--EEETTEEE----HHHHHHHHHHS-GGGS---HHHHHHHHHHHHHHS--

Radius of gyration: 15.38 Å; chains: 1; bounding box: 37×28×44 Å